Protein AF-A0A947YA78-F1 (afdb_monomer_lite)

Structure (mmCIF, N/CA/C/O backbone):
data_AF-A0A947YA78-F1
#
_entry.id   AF-A0A947YA78-F1
#
loop_
_atom_site.group_PDB
_atom_site.id
_atom_site.type_symbol
_atom_site.label_atom_id
_atom_site.label_alt_id
_atom_site.label_comp_id
_atom_site.label_asym_id
_atom_site.label_entity_id
_atom_site.label_seq_id
_atom_site.pdbx_PDB_ins_code
_atom_site.Cartn_x
_atom_site.Cartn_y
_atom_site.Cartn_z
_atom_site.occupancy
_atom_site.B_iso_or_equiv
_atom_site.auth_seq_id
_atom_site.auth_comp_id
_atom_site.auth_asym_id
_atom_site.auth_atom_id
_atom_site.pdbx_PDB_model_num
ATOM 1 N N . LYS A 1 1 ? -6.893 -6.407 17.417 1.00 78.88 1 LYS A N 1
ATOM 2 C CA . LYS A 1 1 ? -8.222 -5.755 17.533 1.00 78.88 1 LYS A CA 1
ATOM 3 C C . LYS A 1 1 ? -7.965 -4.253 17.586 1.00 78.88 1 LYS A C 1
ATOM 5 O O . LYS A 1 1 ? -6.908 -3.892 18.075 1.00 78.88 1 LYS A O 1
ATOM 10 N N . PHE A 1 2 ? -8.824 -3.417 17.004 1.00 93.50 2 PHE A N 1
ATOM 11 C CA . PHE A 1 2 ? -8.687 -1.962 17.122 1.00 93.50 2 PHE A CA 1
ATOM 12 C C . PHE A 1 2 ? -9.431 -1.493 18.369 1.00 93.50 2 PHE A C 1
ATOM 14 O O . PHE A 1 2 ? -10.525 -1.989 18.639 1.00 93.50 2 PHE A O 1
ATOM 21 N N . GLU A 1 3 ? -8.834 -0.558 19.102 1.00 94.25 3 GLU A N 1
ATOM 22 C CA . GLU A 1 3 ? -9.375 -0.051 20.370 1.00 94.25 3 GLU A CA 1
ATOM 23 C C . GLU A 1 3 ? -10.494 0.979 20.150 1.00 94.25 3 GLU A C 1
ATOM 25 O O . GLU A 1 3 ? -11.353 1.178 21.003 1.00 94.25 3 GLU A O 1
ATOM 30 N N . SER A 1 4 ? -10.517 1.616 18.976 1.00 98.06 4 SER A N 1
ATOM 31 C CA . SER A 1 4 ? -11.519 2.613 18.587 1.00 98.06 4 SER A CA 1
ATOM 32 C C . SER A 1 4 ? -11.667 2.730 17.070 1.00 98.06 4 SER A C 1
ATOM 34 O O . SER A 1 4 ? -10.798 2.297 16.302 1.00 98.06 4 SER A O 1
ATOM 36 N N . VAL A 1 5 ? -12.746 3.377 16.622 1.00 97.62 5 VAL A N 1
ATOM 37 C CA . VAL A 1 5 ? -12.947 3.719 15.205 1.00 97.62 5 VAL A CA 1
ATOM 38 C C . VAL A 1 5 ? -11.829 4.638 14.705 1.00 97.62 5 VAL A C 1
ATOM 40 O O . VAL A 1 5 ? -11.377 4.505 13.568 1.00 97.62 5 VAL A O 1
ATOM 43 N N . GLU A 1 6 ? -11.341 5.538 15.551 1.00 98.00 6 GLU A N 1
ATOM 44 C CA . GLU A 1 6 ? -10.235 6.446 15.253 1.00 98.00 6 GLU A CA 1
ATOM 45 C C . GLU A 1 6 ? -8.942 5.662 15.011 1.00 98.00 6 GLU A C 1
ATOM 47 O O . GLU A 1 6 ? -8.280 5.889 14.000 1.00 98.00 6 GLU A O 1
ATOM 52 N N . SER A 1 7 ? -8.627 4.680 15.867 1.00 97.62 7 SER A N 1
ATOM 53 C CA . SER A 1 7 ? -7.444 3.824 15.688 1.00 97.62 7 SER A CA 1
ATOM 54 C C . SER A 1 7 ? -7.515 2.999 14.397 1.00 97.62 7 SER A C 1
ATOM 56 O O . SER A 1 7 ? -6.523 2.885 13.677 1.00 97.62 7 SER A O 1
ATOM 58 N N . LEU A 1 8 ? -8.706 2.503 14.042 1.00 97.44 8 LEU A N 1
ATOM 59 C CA . LEU A 1 8 ? -8.943 1.818 12.772 1.00 97.44 8 LEU A CA 1
ATOM 60 C C . LEU A 1 8 ? -8.726 2.759 11.578 1.00 97.44 8 LEU A C 1
ATOM 62 O O . LEU A 1 8 ? -8.059 2.387 10.613 1.00 97.44 8 LEU A O 1
ATOM 66 N N . LYS A 1 9 ? -9.265 3.982 11.632 1.00 98.25 9 LYS A N 1
ATOM 67 C CA . LYS A 1 9 ? -9.100 4.984 10.566 1.00 98.25 9 LYS A CA 1
ATOM 68 C C . LYS A 1 9 ? -7.632 5.353 10.361 1.00 98.25 9 LYS A C 1
ATOM 70 O O . LYS A 1 9 ? -7.202 5.454 9.213 1.00 98.25 9 LYS A O 1
ATOM 75 N N . SER A 1 10 ? -6.874 5.544 11.439 1.00 97.62 10 SER A N 1
ATOM 76 C CA . SER A 1 10 ? -5.436 5.829 11.357 1.00 97.62 10 SER A CA 1
ATOM 77 C C . SER A 1 10 ? -4.675 4.662 10.732 1.00 97.62 10 SER A C 1
ATOM 79 O O . SER A 1 10 ? -3.988 4.863 9.732 1.00 97.62 10 SER A O 1
ATOM 81 N N . GLY A 1 11 ? -4.909 3.433 11.204 1.00 97.75 11 GLY A N 1
ATOM 82 C CA . GLY A 1 11 ? -4.281 2.242 10.625 1.00 97.75 11 GLY A CA 1
ATOM 83 C C . GLY A 1 11 ? -4.626 2.031 9.145 1.00 97.75 11 GLY A C 1
ATOM 84 O O . GLY A 1 11 ? -3.766 1.654 8.353 1.00 97.75 11 GLY A O 1
ATOM 85 N N . LEU A 1 12 ? -5.860 2.336 8.727 1.00 98.19 12 LEU A N 1
ATOM 86 C CA . LEU A 1 12 ? -6.248 2.293 7.313 1.00 98.19 12 LEU A CA 1
ATOM 87 C C . LEU A 1 12 ? -5.496 3.329 6.471 1.00 98.19 12 LEU A C 1
ATOM 89 O O . LEU A 1 12 ? -5.044 3.002 5.374 1.00 98.19 12 LEU A O 1
ATOM 93 N N . LYS A 1 13 ? -5.339 4.562 6.965 1.00 98.44 13 LYS A N 1
ATOM 94 C CA . LYS A 1 13 ? -4.574 5.606 6.263 1.00 98.44 13 LYS A CA 1
ATOM 95 C C . LYS A 1 13 ? -3.110 5.206 6.103 1.00 98.44 13 LYS A C 1
ATOM 97 O O . LYS A 1 13 ? -2.572 5.321 5.003 1.00 98.44 13 LYS A O 1
ATOM 102 N N . GLU A 1 14 ? -2.499 4.687 7.164 1.00 98.44 14 GLU A N 1
ATOM 103 C CA . GLU A 1 14 ? -1.123 4.183 7.144 1.00 98.44 14 GLU A CA 1
ATOM 104 C C . GLU A 1 14 ? -0.970 3.017 6.166 1.00 98.44 14 GLU A C 1
ATOM 106 O O . GLU A 1 14 ? -0.061 3.013 5.337 1.00 98.44 14 GLU A O 1
ATOM 111 N N . TYR A 1 15 ? -1.908 2.068 6.179 1.00 98.06 15 TYR A N 1
ATOM 112 C CA . TYR A 1 15 ? -1.888 0.943 5.250 1.00 98.06 15 TYR A CA 1
ATOM 113 C C . TYR A 1 15 ? -2.008 1.394 3.788 1.00 98.06 15 TYR A C 1
ATOM 115 O O . TYR A 1 15 ? -1.277 0.906 2.923 1.00 98.06 15 TYR A O 1
ATOM 123 N N . ILE A 1 16 ? -2.899 2.346 3.498 1.00 98.50 16 ILE A N 1
ATOM 124 C CA . ILE A 1 16 ? -3.053 2.926 2.157 1.00 98.50 16 ILE A CA 1
ATOM 125 C C . ILE A 1 16 ? -1.773 3.651 1.730 1.00 98.50 16 ILE A C 1
ATOM 127 O O . ILE A 1 16 ? -1.369 3.522 0.568 1.00 98.50 16 ILE A O 1
ATOM 131 N N . HIS A 1 17 ? -1.130 4.392 2.639 1.00 98.38 17 HIS A N 1
ATOM 132 C CA . HIS A 1 17 ? 0.150 5.043 2.366 1.00 98.38 17 HIS A CA 1
ATOM 133 C C . HIS A 1 17 ? 1.212 4.007 2.005 1.00 98.38 17 HIS A C 1
ATOM 135 O O . HIS A 1 17 ? 1.735 4.050 0.888 1.00 98.38 17 HIS A O 1
ATOM 141 N N . TYR A 1 18 ? 1.441 3.038 2.896 1.00 98.12 18 TYR A N 1
ATOM 142 C CA . TYR A 1 18 ? 2.388 1.945 2.704 1.00 98.12 18 TYR A CA 1
ATOM 143 C C . TYR A 1 18 ? 2.169 1.246 1.365 1.00 98.12 18 TYR A C 1
ATOM 145 O O . TYR A 1 18 ? 3.099 1.071 0.577 1.00 98.12 18 TYR A O 1
ATOM 153 N N . TYR A 1 19 ? 0.921 0.885 1.064 1.00 97.06 19 TYR A N 1
ATOM 154 C CA . TYR A 1 19 ? 0.605 0.161 -0.157 1.00 97.06 19 TYR A CA 1
ATOM 155 C C . TYR A 1 19 ? 0.947 0.966 -1.413 1.00 97.06 19 TYR A C 1
ATOM 157 O O . TYR A 1 19 ? 1.394 0.379 -2.396 1.00 97.06 19 TYR A O 1
ATOM 165 N N . ASN A 1 20 ? 0.726 2.281 -1.406 1.00 96.62 20 ASN A N 1
ATOM 166 C CA . ASN A 1 20 ? 0.920 3.124 -2.584 1.00 96.62 20 ASN A CA 1
ATOM 167 C C . ASN A 1 20 ? 2.352 3.644 -2.754 1.00 96.62 20 ASN A C 1
ATOM 169 O O . ASN A 1 20 ? 2.796 3.762 -3.899 1.00 96.62 20 ASN A O 1
ATOM 173 N N . HIS A 1 21 ? 3.049 3.942 -1.658 1.00 95.94 21 HIS A N 1
ATOM 174 C CA . HIS A 1 21 ? 4.316 4.682 -1.676 1.00 95.94 21 HIS A CA 1
ATOM 175 C C . HIS A 1 21 ? 5.517 3.833 -1.277 1.00 95.94 21 HIS A C 1
ATOM 177 O O . HIS A 1 21 ? 6.574 3.979 -1.883 1.00 95.94 21 HIS A O 1
ATOM 183 N N . ASP A 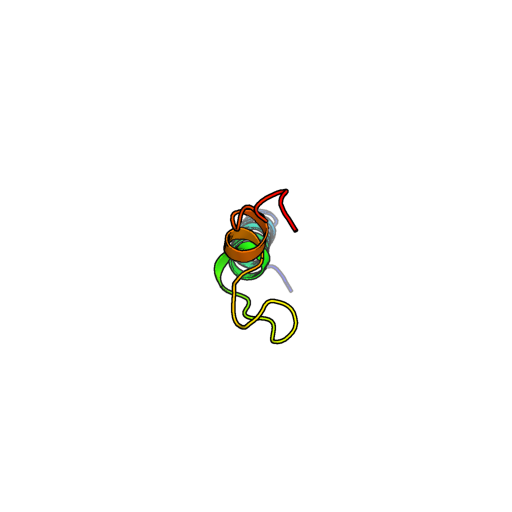1 22 ? 5.344 2.908 -0.336 1.00 95.94 22 ASP A N 1
ATOM 184 C CA . ASP A 1 22 ? 6.483 2.238 0.304 1.00 95.94 22 ASP A CA 1
ATOM 185 C C . ASP A 1 22 ? 6.633 0.789 -0.172 1.00 95.94 22 ASP A C 1
ATOM 187 O O . ASP A 1 22 ? 7.724 0.219 -0.191 1.00 95.94 22 ASP A O 1
ATOM 191 N N . ARG A 1 23 ? 5.530 0.163 -0.592 1.00 94.81 23 ARG A N 1
ATOM 192 C CA . ARG A 1 23 ? 5.522 -1.233 -1.016 1.00 94.81 23 ARG A CA 1
ATOM 193 C C . ARG A 1 23 ? 6.308 -1.426 -2.311 1.00 94.81 23 ARG A C 1
ATOM 195 O O . ARG A 1 23 ? 5.826 -1.121 -3.397 1.00 94.81 23 ARG A O 1
ATOM 202 N N . ILE A 1 24 ? 7.452 -2.087 -2.210 1.00 90.94 24 ILE A N 1
ATOM 203 C CA . ILE A 1 24 ? 8.262 -2.483 -3.362 1.00 90.94 24 ILE A CA 1
ATOM 204 C C . ILE A 1 24 ? 7.736 -3.794 -3.967 1.00 90.94 24 ILE A C 1
ATOM 206 O O . ILE A 1 24 ? 7.422 -4.756 -3.261 1.00 90.94 24 ILE A O 1
ATOM 210 N N . LYS A 1 25 ? 7.638 -3.851 -5.300 1.00 88.62 25 LYS A N 1
ATOM 211 C CA . LYS A 1 25 ? 7.252 -5.055 -6.051 1.00 88.62 25 LYS A CA 1
ATOM 212 C C . LYS A 1 25 ? 8.265 -5.351 -7.153 1.00 88.62 25 LYS A C 1
ATOM 214 O O . LYS A 1 25 ? 8.506 -4.507 -8.010 1.00 88.62 25 LYS A O 1
ATOM 219 N N . GLN A 1 26 ? 8.770 -6.587 -7.208 1.00 89.00 26 GLN A N 1
ATOM 220 C CA . GLN A 1 26 ? 9.700 -7.025 -8.264 1.00 89.00 26 GLN A CA 1
ATOM 221 C C . GLN A 1 26 ? 9.120 -6.826 -9.673 1.00 89.00 26 GLN A C 1
ATOM 223 O O . GLN A 1 26 ? 9.796 -6.299 -10.549 1.00 89.00 26 GLN A O 1
ATOM 228 N N . LYS A 1 27 ? 7.826 -7.122 -9.869 1.00 88.56 27 LYS A N 1
ATOM 229 C CA . LYS A 1 27 ? 7.131 -6.884 -11.148 1.00 88.56 27 LYS A CA 1
ATOM 230 C C . LYS A 1 27 ? 7.061 -5.412 -11.575 1.00 88.56 27 LYS A C 1
ATOM 232 O O . LYS A 1 27 ? 6.806 -5.132 -12.737 1.00 88.56 27 LYS A O 1
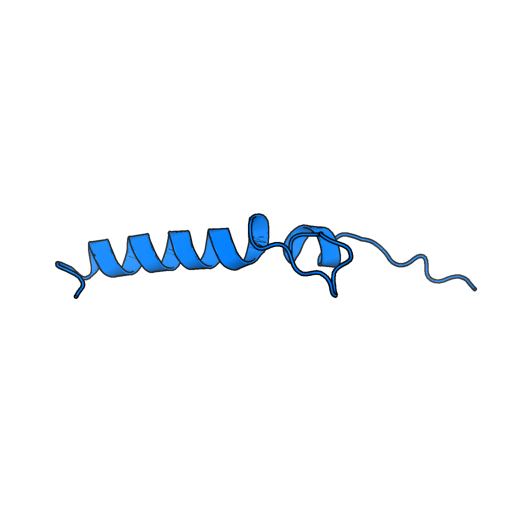ATOM 237 N N . LEU A 1 28 ? 7.253 -4.485 -10.635 1.00 91.19 28 LEU A N 1
ATOM 238 C CA . LEU A 1 28 ? 7.313 -3.045 -10.891 1.00 91.19 28 LEU A CA 1
ATOM 239 C C . LEU A 1 28 ? 8.765 -2.557 -10.971 1.00 91.19 28 LEU A C 1
ATOM 241 O O . LEU A 1 28 ? 9.024 -1.381 -10.750 1.00 91.19 28 LEU A O 1
ATOM 245 N N . LYS A 1 29 ? 9.727 -3.454 -11.234 1.00 89.88 29 LYS A N 1
ATOM 246 C CA . LYS A 1 29 ? 11.163 -3.139 -11.299 1.00 89.88 29 LYS A CA 1
ATOM 247 C C . LYS A 1 29 ? 11.692 -2.479 -10.019 1.00 89.88 29 LYS A C 1
ATOM 2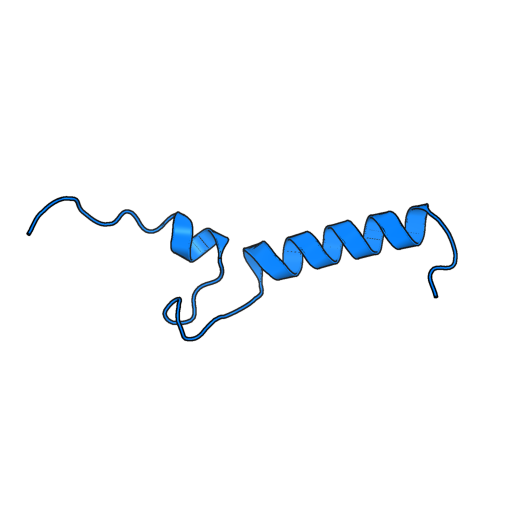49 O O . LYS A 1 29 ? 12.529 -1.588 -10.071 1.00 89.88 29 LYS A O 1
ATOM 254 N N . GLY A 1 30 ? 11.171 -2.897 -8.866 1.00 92.12 30 GLY A N 1
ATOM 255 C CA . GLY A 1 30 ? 11.574 -2.334 -7.576 1.00 92.12 30 GLY A CA 1
ATOM 256 C C . GLY A 1 30 ? 10.901 -1.001 -7.224 1.00 92.12 30 GLY A C 1
ATOM 257 O O . GLY A 1 30 ? 11.198 -0.436 -6.178 1.00 92.12 30 GLY A O 1
ATOM 258 N N . LEU A 1 31 ? 9.976 -0.507 -8.048 1.00 93.81 31 LEU A N 1
ATOM 259 C CA . LEU A 1 31 ? 9.258 0.738 -7.788 1.00 93.81 31 LEU A CA 1
ATOM 260 C C . LEU A 1 31 ? 8.054 0.520 -6.872 1.00 93.81 31 LEU A C 1
ATOM 262 O O . LEU A 1 31 ? 7.430 -0.551 -6.857 1.00 93.81 31 LEU A O 1
ATOM 266 N N . SER A 1 32 ? 7.692 1.583 -6.156 1.00 95.31 32 SER A N 1
ATOM 267 C CA . SER A 1 32 ? 6.392 1.677 -5.506 1.00 95.31 32 SER A CA 1
ATOM 268 C C . SER A 1 32 ? 5.270 1.828 -6.538 1.00 95.31 32 SER A C 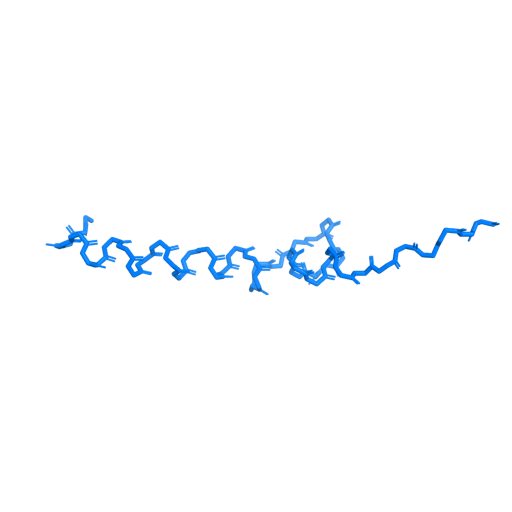1
ATOM 270 O O . SER A 1 32 ? 5.515 2.269 -7.668 1.00 95.31 32 SER A O 1
ATOM 272 N N . PRO A 1 33 ? 4.016 1.481 -6.195 1.00 94.81 33 PRO A N 1
ATOM 273 C CA . PRO A 1 33 ? 2.907 1.592 -7.134 1.00 94.81 33 PRO A CA 1
ATOM 274 C C . PRO A 1 33 ? 2.691 2.995 -7.689 1.00 94.81 33 PRO A C 1
ATOM 276 O O . PRO A 1 33 ? 2.354 3.112 -8.867 1.00 94.81 33 PRO A O 1
ATOM 279 N N . VAL A 1 34 ? 2.869 4.044 -6.880 1.00 94.38 34 VAL A N 1
ATOM 280 C CA . VAL A 1 34 ? 2.735 5.418 -7.378 1.00 94.38 34 VAL A CA 1
ATOM 281 C C . VAL A 1 34 ? 3.855 5.759 -8.360 1.00 94.38 34 VAL A C 1
ATOM 283 O O . VAL A 1 34 ? 3.549 6.216 -9.456 1.00 94.38 34 VAL A O 1
ATOM 286 N N . ASN A 1 35 ? 5.108 5.41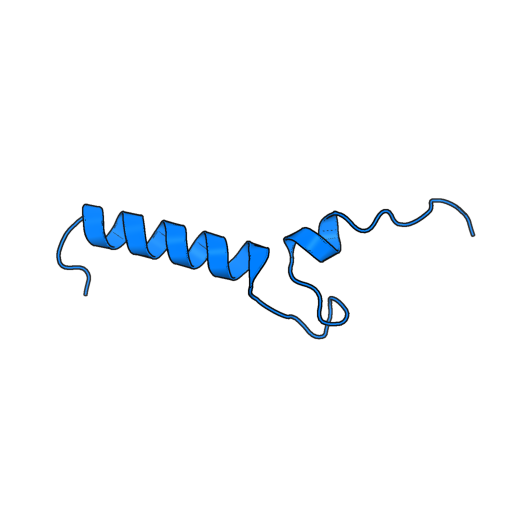9 -8.041 1.00 92.88 35 ASN A N 1
ATOM 287 C CA . ASN A 1 35 ? 6.250 5.685 -8.918 1.00 92.88 35 ASN A CA 1
ATOM 288 C C . ASN A 1 35 ? 6.149 4.912 -10.234 1.00 92.88 35 ASN A C 1
ATOM 290 O O . ASN A 1 35 ? 6.497 5.430 -11.285 1.00 92.88 35 ASN A O 1
ATOM 294 N N . TYR A 1 36 ? 5.641 3.681 -10.198 1.00 93.12 36 TYR A N 1
ATOM 295 C CA . TYR A 1 36 ? 5.407 2.910 -11.415 1.00 93.12 36 TYR A CA 1
ATOM 296 C C . TYR A 1 36 ? 4.344 3.554 -12.320 1.00 93.12 36 TYR A C 1
ATOM 298 O O . TYR A 1 36 ? 4.515 3.577 -13.532 1.00 93.12 36 TYR A O 1
ATOM 306 N N . ARG A 1 37 ? 3.256 4.098 -11.753 1.00 91.19 37 ARG A N 1
ATOM 307 C CA . ARG A 1 37 ? 2.201 4.772 -12.537 1.00 91.19 37 ARG A CA 1
ATOM 308 C C . ARG A 1 37 ? 2.652 6.104 -13.133 1.00 91.19 37 ARG A C 1
ATOM 310 O O . ARG A 1 37 ? 2.098 6.513 -14.147 1.00 91.19 37 ARG A O 1
ATOM 317 N N . THR A 1 38 ? 3.600 6.787 -12.495 1.00 91.00 38 THR A N 1
ATOM 318 C CA . THR A 1 38 ? 4.129 8.070 -12.978 1.00 91.00 38 THR A CA 1
ATOM 319 C C . THR A 1 38 ? 5.239 7.910 -14.011 1.00 91.00 38 THR A C 1
ATOM 321 O O . THR A 1 38 ? 5.615 8.899 -14.637 1.00 91.00 38 THR A O 1
ATOM 324 N N . GLN A 1 39 ? 5.738 6.691 -14.248 1.00 86.19 39 GLN A N 1
ATOM 325 C CA . GLN A 1 39 ? 6.574 6.432 -15.415 1.00 86.19 39 GLN A CA 1
ATOM 326 C C . GLN A 1 39 ? 5.715 6.587 -16.670 1.00 86.19 39 GLN A C 1
ATOM 328 O O . GLN A 1 39 ? 4.857 5.750 -16.954 1.00 86.19 39 GLN A O 1
ATOM 333 N N . SER A 1 40 ? 5.934 7.668 -17.423 1.00 65.75 40 SER A N 1
ATOM 334 C CA . SER A 1 40 ? 5.379 7.755 -18.766 1.00 65.75 40 SER A CA 1
ATOM 335 C C . SER A 1 40 ? 6.068 6.688 -19.612 1.00 65.75 40 SER A C 1
ATOM 337 O O . SER A 1 40 ? 7.295 6.621 -19.694 1.00 65.75 40 SER A O 1
ATOM 339 N N . PHE A 1 41 ? 5.281 5.794 -20.203 1.00 65.12 41 PHE A N 1
ATOM 340 C CA . PHE A 1 41 ? 5.782 4.991 -21.306 1.00 65.12 41 PHE A CA 1
ATOM 341 C C . PHE A 1 41 ? 5.820 5.928 -22.513 1.00 65.12 41 PHE A C 1
ATOM 343 O O . PHE A 1 41 ? 4.752 6.405 -22.911 1.00 65.12 41 PHE A O 1
ATOM 350 N N . PRO A 1 42 ? 6.996 6.260 -23.077 1.00 60.59 42 PRO A N 1
ATOM 351 C CA . PRO A 1 42 ? 7.020 6.984 -24.335 1.00 60.59 42 PRO A CA 1
ATOM 352 C C . PRO A 1 42 ? 6.253 6.153 -25.370 1.00 60.59 42 PRO A C 1
ATOM 354 O O . PRO A 1 42 ? 6.555 4.982 -25.596 1.00 60.59 42 PRO A O 1
ATOM 357 N N . LEU A 1 43 ? 5.214 6.756 -25.951 1.00 61.91 43 LEU A N 1
ATOM 358 C CA . LEU A 1 43 ? 4.406 6.196 -27.034 1.00 61.91 43 LEU A CA 1
ATOM 359 C C . LEU A 1 43 ? 5.203 6.220 -28.347 1.00 61.91 43 LEU A C 1
ATOM 361 O O . LEU A 1 43 ? 4.771 6.846 -29.303 1.00 61.91 43 LEU A O 1
ATOM 365 N N . THR A 1 44 ? 6.375 5.596 -28.407 1.00 50.59 44 THR A N 1
ATOM 366 C CA . THR A 1 44 ? 7.123 5.447 -29.665 1.00 50.59 44 THR A CA 1
ATOM 367 C C . THR A 1 44 ? 8.013 4.210 -29.605 1.00 50.59 44 THR A C 1
ATOM 369 O O . THR A 1 44 ? 8.989 4.185 -28.849 1.00 50.59 44 THR A O 1
ATOM 372 N N . ALA A 1 45 ? 7.633 3.201 -30.389 1.00 46.88 45 ALA A N 1
ATOM 373 C CA . ALA A 1 45 ? 8.519 2.181 -30.942 1.00 46.88 45 ALA A CA 1
ATOM 374 C C . ALA A 1 45 ? 9.163 2.710 -32.230 1.00 46.88 45 ALA A C 1
ATOM 376 O O . ALA A 1 45 ? 8.505 3.550 -32.891 1.00 46.88 45 ALA A O 1
#

pLDDT: mean 89.59, std 13.09, range [46.88, 98.5]

Sequence (45 aa):
KFESVESLKSGLKEYIHYYNHDRIKQKLKGLSPVNYRTQSFPLTA

Radius of gyration: 15.49 Å; chains: 1; bounding box: 24×15×51 Å

Foldseek 3Di:
DAPDPVSVVVVVVVVVCCQQAVDADVVLVRGGNVVSVPPDDPPDD

Secondary structure (DSSP, 8-state):
--SSHHHHHHHHHHHHHIIIII---GGGTT--HHHHHH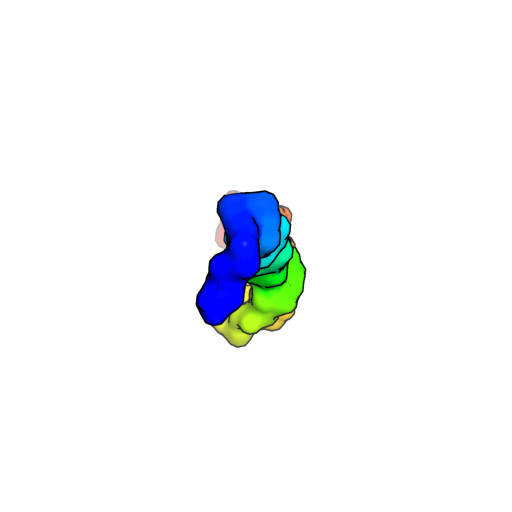S---S--